Protein AF-A0ABD0NGS5-F1 (afdb_monomer)

Secondary structure (DSSP, 8-state):
--BTTBSSEEEEE-TTPPPPPTT-EEEEEEEEEE--TTTSPPEEEEEEEEEEEEE-SS-EEEEPPPPSTT-EE---

pLDDT: mean 88.87, std 10.64, range [55.91, 98.31]

Radius of gyration: 13.55 Å; Cα contacts (8 Å, |Δi|>4): 158; chains: 1; bounding box: 36×19×32 Å

Structure (mmCIF, N/CA/C/O backbone):
data_AF-A0ABD0NGS5-F1
#
_entry.id   AF-A0ABD0NGS5-F1
#
loop_
_atom_site.group_PDB
_atom_site.id
_atom_site.type_symbol
_atom_site.label_atom_id
_atom_site.label_alt_id
_atom_site.label_comp_id
_atom_site.label_asym_id
_atom_site.label_entity_id
_atom_site.label_seq_id
_atom_site.pdbx_PDB_ins_code
_atom_site.Cartn_x
_atom_site.Cartn_y
_atom_site.Cartn_z
_atom_site.occupancy
_atom_site.B_iso_or_equiv
_atom_site.auth_seq_id
_atom_site.auth_comp_id
_atom_site.auth_asym_id
_atom_site.auth_atom_id
_atom_site.pdbx_PDB_model_num
ATOM 1 N N . MET A 1 1 ? 10.744 -9.859 -10.431 1.00 63.69 1 MET A N 1
ATOM 2 C CA . MET A 1 1 ? 9.778 -8.761 -10.249 1.00 63.69 1 MET A CA 1
ATOM 3 C C . MET A 1 1 ? 8.626 -9.094 -11.159 1.00 63.69 1 MET A C 1
ATOM 5 O O . MET A 1 1 ? 8.904 -9.224 -12.336 1.00 63.69 1 MET A O 1
ATOM 9 N N . ASN A 1 2 ? 7.465 -9.422 -10.599 1.00 77.38 2 ASN A N 1
ATOM 10 C CA . ASN A 1 2 ? 6.171 -9.632 -11.261 1.00 77.38 2 ASN A CA 1
ATOM 11 C C . ASN A 1 2 ? 5.230 -10.113 -10.161 1.00 77.38 2 ASN A C 1
ATOM 13 O O . ASN A 1 2 ? 5.297 -11.266 -9.734 1.00 77.38 2 ASN A O 1
ATOM 17 N N . ARG A 1 3 ? 4.429 -9.205 -9.625 1.00 86.94 3 ARG A N 1
ATOM 18 C CA . ARG A 1 3 ? 3.427 -9.504 -8.600 1.00 86.94 3 ARG A CA 1
ATOM 19 C C . ARG A 1 3 ? 2.197 -8.675 -8.927 1.00 86.94 3 ARG A C 1
ATOM 21 O O . ARG A 1 3 ? 2.326 -7.614 -9.530 1.00 86.94 3 ARG A O 1
ATOM 28 N N . CYS A 1 4 ? 1.021 -9.186 -8.576 1.00 88.94 4 CYS A N 1
ATOM 29 C CA . CYS A 1 4 ? -0.238 -8.452 -8.744 1.00 88.94 4 CYS A CA 1
ATOM 30 C C . CYS A 1 4 ? -0.470 -7.972 -10.193 1.00 88.94 4 CYS A C 1
ATOM 32 O O . CYS A 1 4 ? -1.021 -6.903 -10.418 1.00 88.94 4 CYS A O 1
ATOM 34 N N . GLY A 1 5 ? 0.015 -8.737 -11.182 1.00 89.56 5 GLY A N 1
ATOM 35 C CA . GLY A 1 5 ? -0.144 -8.422 -12.606 1.00 89.56 5 GLY A CA 1
ATOM 36 C C . GLY A 1 5 ? 0.732 -7.286 -13.151 1.00 89.56 5 GLY A C 1
ATOM 37 O O . GLY A 1 5 ? 0.510 -6.862 -14.279 1.00 89.56 5 GLY A O 1
ATOM 38 N N . THR A 1 6 ? 1.729 -6.796 -12.404 1.00 88.88 6 THR A N 1
ATOM 39 C CA . THR A 1 6 ? 2.606 -5.694 -12.842 1.00 88.88 6 THR A CA 1
ATOM 40 C C . THR A 1 6 ? 4.093 -5.979 -12.594 1.00 88.88 6 THR A C 1
ATOM 42 O O . THR A 1 6 ? 4.471 -6.728 -11.687 1.00 88.88 6 THR A O 1
ATOM 45 N N . GLN A 1 7 ? 4.951 -5.338 -13.394 1.00 86.94 7 GLN A N 1
ATOM 46 C CA . GLN A 1 7 ? 6.403 -5.289 -13.189 1.00 86.94 7 GLN A CA 1
ATOM 47 C C . GLN A 1 7 ? 6.808 -4.297 -12.085 1.00 86.94 7 GLN A C 1
ATOM 49 O O . GLN A 1 7 ? 7.918 -4.394 -11.561 1.00 86.94 7 GLN A O 1
ATOM 54 N N . ALA A 1 8 ? 5.906 -3.383 -11.711 1.00 90.06 8 ALA A N 1
ATOM 55 C CA . ALA A 1 8 ? 6.112 -2.348 -10.704 1.00 90.06 8 ALA A CA 1
ATOM 56 C C . ALA A 1 8 ? 5.060 -2.453 -9.582 1.00 90.06 8 ALA A C 1
AT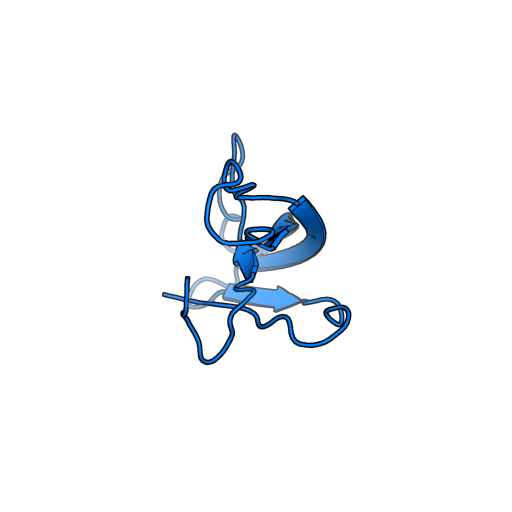OM 58 O O . ALA A 1 8 ? 4.127 -1.643 -9.522 1.00 90.06 8 ALA A O 1
ATOM 59 N N . PRO A 1 9 ? 5.148 -3.484 -8.723 1.00 93.06 9 PRO A N 1
ATOM 60 C CA . PRO A 1 9 ? 4.188 -3.667 -7.647 1.00 93.06 9 PRO A CA 1
ATOM 61 C C . PRO A 1 9 ? 4.339 -2.573 -6.586 1.00 93.06 9 PRO A C 1
ATOM 63 O O . PRO A 1 9 ? 5.453 -2.166 -6.242 1.00 93.06 9 PRO A O 1
ATOM 66 N N . VAL A 1 10 ? 3.204 -2.127 -6.056 1.00 94.69 10 VAL A N 1
ATOM 67 C CA . VAL A 1 10 ? 3.105 -1.103 -5.018 1.00 94.69 10 VAL A CA 1
ATOM 68 C C . VAL A 1 10 ? 2.558 -1.729 -3.740 1.00 94.69 10 VAL A C 1
ATOM 70 O O . VAL A 1 10 ? 1.442 -2.242 -3.729 1.00 94.69 10 VAL A O 1
ATOM 73 N N . TRP A 1 11 ? 3.326 -1.650 -2.656 1.00 93.69 11 TRP A N 1
ATOM 74 C CA . TRP A 1 11 ? 2.994 -2.260 -1.365 1.00 93.69 11 TRP A CA 1
ATOM 75 C C . TRP A 1 11 ? 2.777 -1.209 -0.286 1.00 93.69 11 TRP A C 1
ATOM 77 O O . TRP A 1 11 ? 3.490 -0.206 -0.251 1.00 93.69 11 TRP A O 1
ATOM 87 N N . LEU A 1 12 ? 1.844 -1.451 0.637 1.00 95.12 12 LEU A N 1
ATOM 88 C CA . LEU A 1 12 ? 1.748 -0.655 1.859 1.00 95.12 12 LEU A CA 1
ATOM 89 C C . LEU A 1 12 ? 3.078 -0.728 2.627 1.00 95.12 12 LEU A C 1
ATOM 91 O O . LEU A 1 12 ? 3.586 -1.808 2.914 1.00 95.12 12 LEU A O 1
ATOM 95 N N . SER A 1 13 ? 3.628 0.428 2.985 1.00 92.94 13 SER A N 1
ATOM 96 C CA . SER A 1 13 ? 4.843 0.543 3.781 1.00 92.94 13 SER A CA 1
ATOM 97 C C . SER A 1 13 ? 4.487 0.975 5.195 1.00 92.94 13 SER A C 1
ATOM 99 O O . SER A 1 13 ? 4.073 2.109 5.436 1.00 92.94 13 SER A O 1
ATOM 101 N N . LEU A 1 14 ? 4.660 0.048 6.133 1.00 91.00 14 LEU A N 1
ATOM 102 C CA . LEU A 1 14 ? 4.454 0.312 7.551 1.00 91.00 14 LEU A CA 1
ATOM 103 C C . LEU A 1 14 ? 5.698 0.919 8.213 1.00 91.00 14 LEU A C 1
ATOM 105 O O . LEU A 1 14 ? 5.540 1.768 9.079 1.00 91.00 14 LEU A O 1
ATOM 109 N N . LYS A 1 15 ? 6.919 0.592 7.758 1.00 82.88 15 LYS A N 1
ATOM 110 C CA . LYS A 1 15 ? 8.183 1.007 8.406 1.00 82.88 15 LYS A CA 1
ATOM 111 C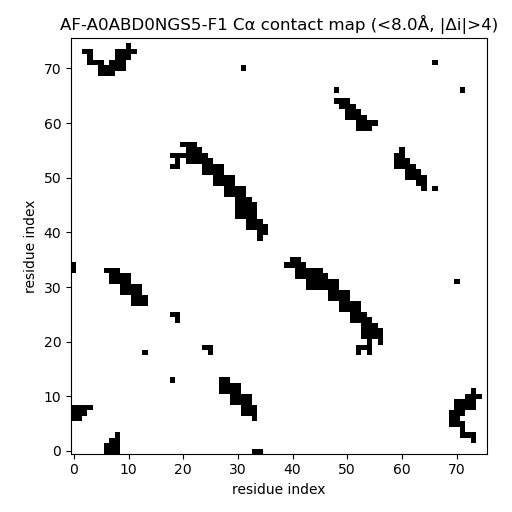 C . LYS A 1 15 ? 8.073 0.878 9.939 1.00 82.88 15 LYS A C 1
ATOM 113 O O . LYS A 1 15 ? 7.794 -0.212 10.419 1.00 82.88 15 LYS A O 1
ATOM 118 N N . ASP A 1 16 ? 8.207 1.985 10.671 1.00 84.31 16 ASP A N 1
ATOM 119 C CA . ASP A 1 16 ? 8.129 2.061 12.138 1.00 84.31 16 ASP A CA 1
ATOM 120 C C . ASP A 1 16 ? 6.707 2.361 12.660 1.00 84.31 16 ASP A C 1
ATOM 122 O O . ASP A 1 16 ? 6.492 2.643 13.837 1.00 84.31 16 ASP A O 1
ATOM 126 N N . SER A 1 17 ? 5.710 2.355 11.776 1.00 88.38 17 SER A N 1
ATOM 127 C CA . SER A 1 17 ? 4.299 2.573 12.083 1.00 88.38 17 SER A CA 1
ATOM 128 C C . SER A 1 17 ? 3.510 1.269 12.079 1.00 88.38 17 SER A C 1
ATOM 130 O O . SER A 1 17 ? 3.721 0.392 11.258 1.00 88.38 17 SER A O 1
ATOM 132 N N . SER A 1 18 ? 2.504 1.174 12.945 1.00 93.81 18 SER A N 1
ATOM 133 C CA . SER A 1 18 ? 1.482 0.125 12.872 1.00 93.81 18 SER A CA 1
ATOM 134 C C . SER A 1 18 ? 0.326 0.510 11.944 1.00 93.81 18 SER A C 1
ATOM 136 O O . SER A 1 18 ? 0.136 1.693 11.628 1.00 93.81 18 SER A O 1
ATOM 138 N N . LEU A 1 19 ? -0.506 -0.476 11.603 1.00 94.88 19 LEU A N 1
ATOM 139 C CA . LEU A 1 19 ? -1.863 -0.236 11.108 1.00 94.88 19 LEU A CA 1
ATOM 140 C C . LEU A 1 19 ? -2.689 0.585 12.129 1.00 94.88 19 LEU A C 1
ATOM 142 O O . LEU A 1 19 ? -2.384 0.545 13.329 1.00 94.88 19 LEU A O 1
ATOM 146 N N . PRO A 1 20 ? -3.701 1.349 11.671 1.00 97.06 20 PRO A N 1
ATOM 147 C CA . PRO A 1 20 ? -4.620 2.071 12.553 1.00 97.06 20 PRO A CA 1
ATOM 148 C C . PRO A 1 20 ? -5.392 1.117 13.467 1.00 97.06 20 PRO A C 1
ATOM 150 O O . PRO A 1 20 ? -5.741 0.003 13.059 1.00 97.06 20 PRO A O 1
ATOM 153 N N . ARG A 1 21 ? -5.698 1.559 14.691 1.00 97.56 21 ARG A N 1
ATOM 154 C CA . ARG A 1 21 ? -6.605 0.826 15.588 1.00 97.56 21 ARG A CA 1
ATOM 155 C C . ARG A 1 21 ? -8.054 0.961 15.105 1.00 97.56 21 ARG A C 1
ATOM 157 O O . ARG A 1 21 ? -8.344 1.893 14.354 1.00 97.56 21 ARG A O 1
ATOM 164 N N . PRO A 1 22 ? -8.977 0.075 15.519 1.00 98.19 22 PRO A N 1
ATOM 165 C CA . PRO A 1 22 ? -10.388 0.198 15.156 1.00 98.19 22 PRO A CA 1
ATOM 166 C C . PRO A 1 22 ? -10.942 1.601 15.440 1.00 98.19 22 PRO A C 1
ATOM 168 O O . PRO A 1 22 ? -10.755 2.141 16.527 1.00 98.19 22 PRO A O 1
ATOM 171 N N . GLY A 1 23 ? -11.600 2.195 14.445 1.00 97.69 23 GLY A N 1
ATOM 172 C CA . GLY A 1 23 ? -12.132 3.559 14.490 1.00 97.69 23 GLY A CA 1
ATOM 173 C C . GLY A 1 23 ? -11.158 4.648 14.027 1.00 97.69 23 GLY A C 1
ATOM 174 O O . GLY A 1 23 ? -11.602 5.755 13.722 1.00 97.69 23 GLY A O 1
ATOM 175 N N . GLU A 1 24 ? -9.862 4.355 13.908 1.00 98.31 24 GLU A N 1
ATOM 176 C CA . GLU A 1 24 ? -8.849 5.337 13.519 1.00 98.31 24 GLU A CA 1
ATOM 177 C C . GLU A 1 24 ? -8.639 5.410 12.000 1.00 98.31 24 GLU A C 1
ATOM 179 O O . GLU A 1 24 ? -8.813 4.439 11.253 1.00 98.31 24 GLU A O 1
ATOM 184 N N . VAL A 1 25 ? -8.186 6.585 11.559 1.00 97.88 25 VAL A N 1
ATOM 185 C CA . VAL A 1 25 ? -7.628 6.823 10.226 1.00 97.88 25 VAL A CA 1
ATOM 186 C C . VAL A 1 25 ? -6.157 7.175 10.388 1.00 97.88 25 VAL A C 1
ATOM 188 O O . VAL A 1 25 ? -5.811 8.034 11.197 1.00 97.88 25 VAL A O 1
ATOM 191 N N . LYS A 1 26 ? -5.288 6.545 9.598 1.00 97.12 26 LYS A N 1
ATOM 192 C CA . LYS A 1 26 ? -3.850 6.804 9.617 1.00 97.12 26 LYS A CA 1
ATOM 193 C C . LYS A 1 26 ? -3.326 7.089 8.217 1.00 97.12 26 LYS A C 1
ATOM 195 O O . LYS A 1 26 ? -3.594 6.339 7.279 1.00 97.12 26 LYS A O 1
ATOM 200 N N . GLN A 1 27 ? -2.566 8.175 8.098 1.00 96.81 27 GLN A N 1
ATOM 201 C CA . GLN A 1 27 ? -1.797 8.476 6.895 1.00 96.81 27 GLN A CA 1
ATOM 202 C C . GLN A 1 27 ? -0.543 7.607 6.881 1.00 96.81 27 GLN A C 1
ATOM 204 O O . GLN A 1 27 ? 0.236 7.606 7.834 1.00 96.81 27 GLN A O 1
ATOM 209 N N . LEU A 1 28 ? -0.379 6.847 5.808 1.00 95.75 28 LEU A N 1
ATOM 210 C CA . LEU A 1 28 ? 0.728 5.931 5.579 1.00 95.75 28 LEU A CA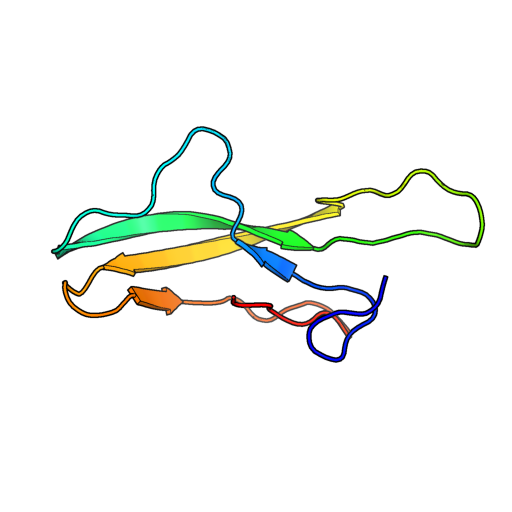 1
ATOM 211 C C . LEU A 1 28 ? 1.315 6.199 4.189 1.00 95.75 28 LEU A C 1
ATOM 213 O O . LEU A 1 28 ? 0.886 7.088 3.452 1.00 95.75 28 LEU A O 1
ATOM 217 N N . SER A 1 29 ? 2.347 5.448 3.829 1.00 94.88 29 SER A N 1
ATOM 218 C CA . SER A 1 29 ? 2.932 5.495 2.492 1.00 94.88 29 SER A CA 1
ATOM 219 C C . SER A 1 29 ? 2.876 4.117 1.866 1.00 94.88 29 SER A C 1
ATOM 221 O O . SER A 1 29 ? 3.089 3.117 2.543 1.00 94.88 29 SER A O 1
ATOM 223 N N . ALA A 1 30 ? 2.634 4.063 0.566 1.00 95.12 30 ALA A N 1
ATOM 224 C CA . ALA A 1 30 ? 2.875 2.889 -0.246 1.00 95.12 30 ALA A CA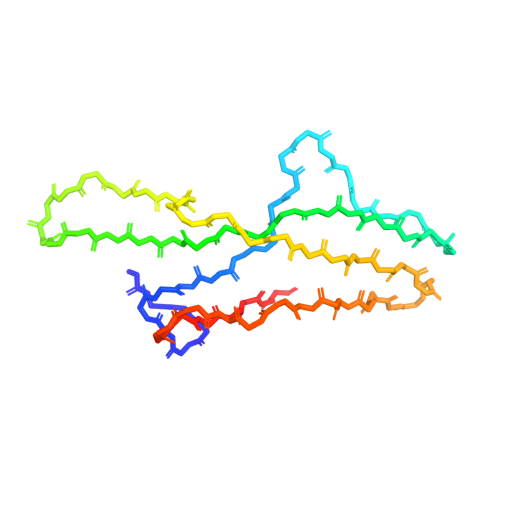 1
ATOM 225 C C . ALA A 1 30 ? 4.180 3.068 -1.034 1.00 95.12 30 ALA A C 1
ATOM 227 O O . ALA A 1 30 ? 4.552 4.186 -1.394 1.00 95.12 30 ALA A O 1
ATOM 228 N N . CYS A 1 31 ? 4.886 1.971 -1.272 1.00 93.31 31 CYS A N 1
ATOM 229 C CA . CYS A 1 31 ? 6.175 1.931 -1.943 1.00 93.31 31 CYS A CA 1
ATOM 230 C C . CYS A 1 31 ? 6.049 1.161 -3.251 1.00 93.31 31 CYS A C 1
ATOM 232 O O . CYS A 1 31 ? 5.679 -0.012 -3.235 1.00 93.31 31 CYS A O 1
ATOM 234 N N . ALA A 1 32 ? 6.397 1.801 -4.364 1.00 92.38 32 ALA A N 1
ATOM 235 C CA . ALA A 1 32 ? 6.581 1.107 -5.629 1.00 92.38 32 ALA A CA 1
ATOM 236 C C . ALA A 1 32 ? 7.982 0.497 -5.686 1.00 92.38 32 ALA A C 1
ATOM 238 O O . ALA A 1 32 ? 8.983 1.202 -5.516 1.00 92.38 32 ALA A O 1
ATOM 239 N N . THR A 1 33 ? 8.052 -0.802 -5.950 1.00 88.56 33 THR A N 1
ATOM 240 C CA . THR A 1 33 ? 9.319 -1.496 -6.172 1.00 88.56 33 THR A CA 1
ATOM 241 C C . THR A 1 33 ? 9.640 -1.519 -7.662 1.00 88.56 33 THR A C 1
ATOM 243 O O . THR A 1 33 ? 8.821 -1.960 -8.469 1.00 88.56 33 THR A O 1
ATOM 246 N N . TRP A 1 34 ? 10.843 -1.080 -8.034 1.00 81.69 34 TRP A N 1
ATOM 247 C CA . TRP A 1 34 ? 11.303 -1.077 -9.424 1.00 81.69 34 TRP A CA 1
ATOM 248 C C . TRP A 1 34 ? 12.755 -1.547 -9.529 1.00 81.69 34 TRP A C 1
ATOM 250 O O . TRP A 1 34 ? 13.556 -1.400 -8.605 1.00 81.69 34 TRP A O 1
ATOM 260 N N . GLN A 1 35 ? 13.099 -2.143 -10.667 1.00 71.44 35 GLN A N 1
ATOM 261 C CA . GLN A 1 35 ? 14.465 -2.545 -10.989 1.00 71.44 35 GLN A CA 1
ATOM 262 C C . GLN A 1 35 ? 14.798 -2.046 -12.392 1.00 71.44 35 GLN A C 1
ATOM 264 O O . GLN A 1 35 ? 14.107 -2.384 -13.351 1.00 71.44 35 GLN A O 1
ATOM 269 N N . PHE A 1 36 ? 15.852 -1.239 -12.505 1.00 66.75 36 PHE A N 1
ATOM 270 C CA . PHE A 1 36 ? 16.314 -0.705 -13.781 1.00 66.75 36 PHE A CA 1
ATOM 271 C C . PHE A 1 36 ? 17.293 -1.685 -14.432 1.00 66.75 36 PHE A C 1
ATOM 273 O O . PHE A 1 36 ? 18.369 -1.917 -13.903 1.00 66.75 36 PHE A O 1
ATOM 280 N N . PHE A 1 37 ? 16.962 -2.215 -15.611 1.00 61.66 37 PHE A N 1
ATOM 281 C CA . PHE A 1 37 ? 17.822 -3.131 -16.377 1.00 61.66 37 PHE A CA 1
ATOM 282 C C . PHE A 1 37 ? 18.244 -4.419 -15.627 1.00 61.66 37 PHE A C 1
ATOM 284 O O . PHE A 1 37 ? 18.133 -4.573 -14.407 1.00 61.66 37 PHE A O 1
ATOM 291 N N . HIS A 1 38 ? 18.726 -5.410 -16.378 1.00 55.91 38 HIS A N 1
ATOM 292 C CA . HIS A 1 38 ? 19.290 -6.624 -15.793 1.00 55.91 38 HIS A CA 1
ATOM 293 C C . HIS A 1 38 ? 20.641 -6.303 -15.137 1.00 55.91 38 HIS A C 1
ATOM 295 O O . HIS A 1 38 ? 21.661 -6.256 -15.812 1.00 55.91 38 HIS A O 1
ATOM 301 N N . GLY A 1 39 ? 20.642 -6.069 -13.820 1.00 56.84 39 GLY A N 1
ATOM 302 C CA . GLY A 1 39 ? 21.870 -5.937 -13.024 1.00 56.84 39 GLY A CA 1
ATOM 303 C C . GLY A 1 39 ? 21.920 -4.763 -12.047 1.00 56.84 39 GLY A C 1
ATOM 304 O O . GLY A 1 39 ? 22.833 -4.735 -11.226 1.00 56.84 39 GLY A O 1
ATOM 305 N N . SER A 1 40 ? 20.962 -3.823 -12.067 1.00 64.25 40 SER A N 1
ATOM 306 C CA . SER A 1 40 ? 20.937 -2.769 -11.042 1.00 64.25 40 SER A CA 1
ATOM 307 C C . SER A 1 40 ? 20.515 -3.317 -9.680 1.00 64.25 40 SER A C 1
ATOM 309 O O . SER A 1 40 ? 19.749 -4.286 -9.575 1.00 64.25 40 SER A O 1
ATOM 311 N N . THR A 1 41 ? 20.953 -2.626 -8.627 1.00 66.88 41 THR A N 1
ATOM 312 C CA . THR A 1 41 ? 20.358 -2.743 -7.297 1.00 66.88 41 THR A CA 1
ATOM 313 C C . THR A 1 41 ? 18.852 -2.496 -7.397 1.00 66.88 41 THR A C 1
ATOM 315 O O . THR A 1 41 ? 18.384 -1.618 -8.128 1.00 66.88 41 THR A O 1
ATOM 318 N N . LYS A 1 42 ? 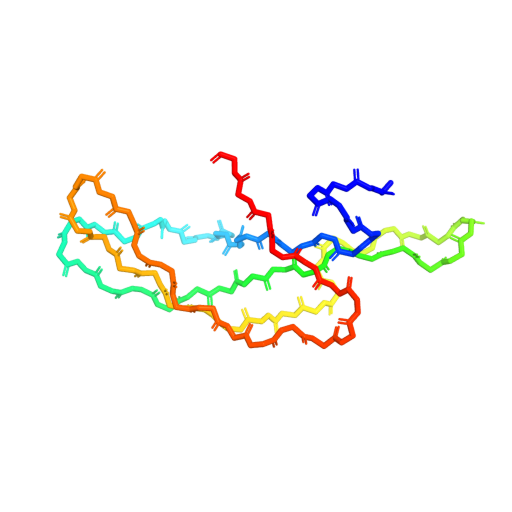18.076 -3.343 -6.717 1.00 70.56 42 LYS A N 1
ATOM 319 C CA . LYS A 1 42 ? 16.621 -3.208 -6.637 1.00 70.56 42 LYS A CA 1
ATOM 320 C C . LYS A 1 42 ? 16.305 -2.103 -5.643 1.00 70.56 42 LYS A C 1
ATOM 322 O O . LYS A 1 42 ? 16.697 -2.222 -4.484 1.00 70.56 42 LYS A O 1
ATOM 327 N N . ASP A 1 43 ? 15.577 -1.079 -6.073 1.00 79.38 43 ASP A N 1
ATOM 328 C CA . ASP A 1 43 ? 14.989 -0.133 -5.133 1.00 79.38 43 ASP A CA 1
ATOM 329 C C . ASP A 1 43 ? 13.580 -0.611 -4.775 1.00 79.38 43 ASP A C 1
ATOM 331 O O . ASP A 1 43 ? 12.650 -0.592 -5.588 1.00 79.38 43 ASP A O 1
ATOM 335 N N . CYS A 1 44 ? 13.436 -1.089 -3.540 1.00 83.56 44 CYS A N 1
ATOM 336 C CA . CYS A 1 44 ? 12.172 -1.591 -3.016 1.00 83.56 44 CYS A CA 1
ATOM 337 C C . CYS A 1 44 ? 11.145 -0.478 -2.744 1.00 83.56 44 CYS A C 1
ATOM 339 O O . CYS A 1 44 ? 9.972 -0.790 -2.538 1.00 83.56 44 CYS A O 1
ATOM 341 N N . CYS A 1 45 ? 11.548 0.797 -2.747 1.00 89.25 45 CYS A N 1
ATOM 342 C CA . CYS A 1 45 ? 10.664 1.936 -2.513 1.00 89.25 45 CYS A CA 1
ATOM 343 C C . CYS A 1 45 ? 11.108 3.172 -3.312 1.00 89.25 45 CYS A C 1
ATOM 345 O O . CYS A 1 45 ? 11.325 4.247 -2.741 1.00 89.25 45 CYS A O 1
ATOM 347 N N . LEU A 1 46 ? 11.210 3.008 -4.634 1.00 87.88 46 LEU A N 1
ATOM 348 C CA . LEU A 1 46 ? 11.625 4.074 -5.544 1.00 87.88 46 LEU A CA 1
ATOM 349 C C . LEU A 1 46 ? 10.619 5.231 -5.536 1.00 87.88 46 LEU A C 1
ATOM 351 O O . LEU A 1 46 ? 10.995 6.397 -5.439 1.00 87.88 46 LEU A O 1
ATOM 355 N N . PHE A 1 47 ? 9.324 4.902 -5.583 1.00 88.88 47 PHE A N 1
ATOM 356 C CA . PHE A 1 47 ? 8.247 5.882 -5.473 1.00 88.88 47 PHE A CA 1
ATOM 357 C C . PHE A 1 47 ? 7.493 5.704 -4.164 1.00 88.88 47 PHE A C 1
ATOM 359 O O . PHE A 1 47 ? 7.073 4.596 -3.823 1.00 88.88 47 PHE A O 1
ATOM 366 N N . ARG A 1 48 ? 7.294 6.818 -3.454 1.00 92.88 48 ARG A N 1
ATOM 367 C CA . ARG A 1 48 ? 6.456 6.897 -2.256 1.00 92.88 48 ARG A CA 1
ATOM 368 C C . ARG A 1 48 ? 5.141 7.553 -2.613 1.00 92.88 48 ARG A C 1
ATOM 370 O O . ARG A 1 48 ? 5.125 8.686 -3.083 1.00 92.88 48 ARG A O 1
ATOM 377 N N . ILE A 1 49 ? 4.058 6.831 -2.377 1.00 94.69 49 ILE A N 1
ATOM 378 C CA . ILE A 1 49 ? 2.710 7.275 -2.703 1.00 94.69 49 ILE A CA 1
ATOM 379 C C . ILE A 1 49 ? 1.949 7.425 -1.383 1.00 94.69 49 ILE A C 1
ATOM 381 O O . ILE A 1 49 ? 1.825 6.435 -0.658 1.00 94.69 49 ILE A O 1
ATOM 385 N N . PRO A 1 50 ? 1.475 8.630 -1.022 1.00 95.88 50 PRO A N 1
ATOM 386 C CA . PRO A 1 50 ? 0.707 8.810 0.203 1.00 95.88 50 PRO A CA 1
ATOM 387 C C . PRO A 1 50 ? -0.616 8.052 0.092 1.00 95.88 50 PRO A C 1
ATOM 389 O O . PRO A 1 50 ? -1.271 8.094 -0.947 1.00 95.88 50 PRO A O 1
ATOM 392 N N . ILE A 1 51 ? -1.004 7.358 1.158 1.00 96.44 51 ILE A N 1
ATOM 393 C CA . ILE A 1 51 ? -2.280 6.644 1.240 1.00 96.44 51 ILE A CA 1
ATOM 394 C C . ILE A 1 51 ? -2.879 6.811 2.631 1.00 96.44 51 ILE A C 1
ATOM 396 O O . ILE A 1 51 ? -2.155 6.935 3.619 1.00 96.44 51 ILE A O 1
ATOM 400 N N . SER A 1 52 ? -4.203 6.771 2.726 1.00 97.25 52 SER A N 1
ATOM 401 C CA . SER A 1 52 ? -4.893 6.774 4.019 1.00 97.25 52 SER A CA 1
ATOM 402 C C . SER A 1 52 ? -5.514 5.412 4.264 1.00 97.25 52 SER A C 1
ATOM 404 O O . SER A 1 52 ? -6.204 4.881 3.395 1.00 97.25 52 SER A O 1
ATOM 406 N N . VAL A 1 53 ? -5.300 4.856 5.451 1.00 97.56 53 VAL A N 1
ATOM 407 C CA . VAL A 1 53 ? -5.938 3.606 5.870 1.00 97.56 53 VAL A CA 1
ATOM 408 C C . VAL A 1 53 ? -6.884 3.915 7.015 1.00 97.56 53 VAL A C 1
ATOM 410 O O . VAL A 1 53 ? -6.494 4.575 7.977 1.00 97.56 53 VAL A O 1
ATOM 413 N N . ARG A 1 54 ? -8.126 3.447 6.919 1.00 98.19 54 ARG A N 1
ATOM 414 C CA . ARG A 1 54 ? -9.104 3.483 8.008 1.00 98.19 54 ARG A CA 1
ATOM 415 C C . ARG A 1 54 ? -9.373 2.068 8.482 1.00 98.19 54 ARG A C 1
ATOM 417 O O . ARG A 1 54 ? -9.618 1.19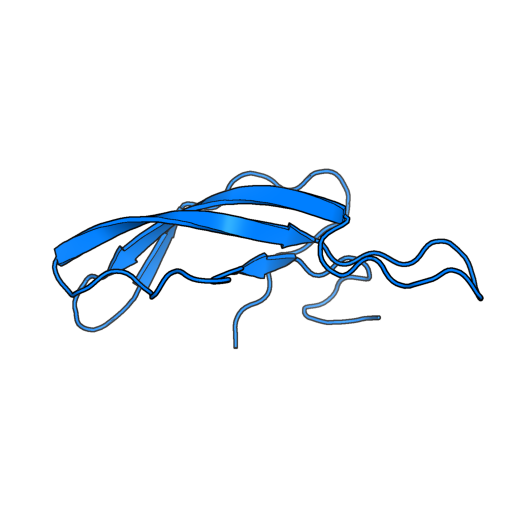3 7.656 1.00 98.19 54 ARG A O 1
ATOM 424 N N . ASN A 1 55 ? -9.376 1.859 9.792 1.00 98.25 55 ASN A N 1
ATOM 425 C CA . ASN A 1 55 ? -9.774 0.582 10.369 1.00 98.25 55 ASN A CA 1
ATOM 426 C C . ASN A 1 55 ? -11.234 0.643 10.829 1.00 98.25 55 ASN A C 1
ATOM 428 O O . ASN A 1 55 ? -11.582 1.420 11.718 1.00 98.25 55 ASN A O 1
ATOM 432 N N . CYS A 1 56 ? -12.090 -0.167 10.207 1.00 98.00 56 CYS A N 1
ATOM 433 C CA . CYS A 1 56 ? -13.518 -0.254 10.512 1.00 98.00 56 CYS A CA 1
ATOM 434 C C . CYS A 1 56 ? -13.850 -1.376 11.518 1.00 98.00 56 CYS A C 1
ATOM 436 O O . CYS A 1 56 ? -15.023 -1.668 11.726 1.00 98.00 56 CYS A O 1
ATOM 438 N N . GLY A 1 57 ? -12.843 -2.004 12.133 1.00 97.25 57 GLY A N 1
ATOM 439 C CA . GLY A 1 57 ? -12.977 -3.159 13.025 1.00 97.25 57 GLY A CA 1
ATOM 440 C C . GLY A 1 57 ? -12.799 -4.468 12.264 1.00 97.25 57 GLY A C 1
ATOM 441 O O . GLY A 1 57 ? -11.766 -5.114 12.393 1.00 97.25 57 GLY A O 1
ATOM 442 N N . GLU A 1 58 ? -13.774 -4.805 11.421 1.00 97.19 58 GLU A N 1
ATOM 443 C CA . GLU A 1 58 ? -13.809 -6.071 10.664 1.00 97.19 58 GLU A CA 1
ATOM 444 C C . GLU A 1 58 ? -12.987 -6.033 9.367 1.00 97.19 58 GLU A C 1
ATOM 446 O O . GLU A 1 58 ? -12.597 -7.062 8.823 1.00 97.19 58 GLU A O 1
ATOM 451 N N . PHE A 1 59 ? -12.737 -4.835 8.838 1.00 96.00 59 PHE A N 1
ATOM 452 C CA . PHE A 1 59 ? -12.004 -4.635 7.593 1.00 96.00 59 PHE A CA 1
ATOM 453 C C . PHE A 1 59 ? -11.271 -3.295 7.587 1.00 96.00 59 PHE A C 1
ATOM 455 O O . PHE A 1 59 ? -11.569 -2.375 8.357 1.00 96.00 59 PHE A O 1
ATOM 462 N N . LEU A 1 60 ? -10.312 -3.180 6.671 1.00 96.88 60 LEU A N 1
ATOM 463 C CA . LEU A 1 60 ? -9.572 -1.954 6.411 1.00 96.88 60 LEU A CA 1
ATOM 464 C C . LEU A 1 60 ? -10.081 -1.309 5.119 1.00 96.88 60 LEU A C 1
ATOM 466 O O . LEU A 1 60 ? -10.259 -1.981 4.105 1.00 96.88 60 LEU A O 1
ATOM 470 N N . LEU A 1 61 ? -10.291 0.006 5.150 1.00 97.19 61 LEU A N 1
ATOM 471 C CA . LEU A 1 61 ? -10.524 0.809 3.953 1.00 97.19 61 LEU A CA 1
ATOM 472 C C . LEU A 1 61 ? -9.239 1.521 3.563 1.00 97.19 61 LEU A C 1
ATOM 474 O O . LEU A 1 61 ? -8.618 2.197 4.385 1.00 97.19 61 LEU A O 1
ATOM 478 N N . TYR A 1 62 ? -8.885 1.403 2.290 1.00 96.81 62 TYR A N 1
ATOM 479 C CA . TYR A 1 62 ? -7.700 2.016 1.714 1.00 96.81 62 TYR A CA 1
ATOM 480 C C . TYR A 1 62 ? -8.122 3.124 0.761 1.00 96.81 62 TYR A C 1
ATOM 482 O O . TYR A 1 62 ? -8.774 2.874 -0.251 1.00 96.81 62 TYR A O 1
ATOM 490 N N . PHE A 1 63 ? -7.728 4.351 1.074 1.00 97.44 63 PHE A N 1
ATOM 491 C CA . PHE A 1 63 ? -7.838 5.469 0.154 1.00 97.44 63 PHE A CA 1
ATOM 492 C C . PHE A 1 63 ? -6.520 5.608 -0.6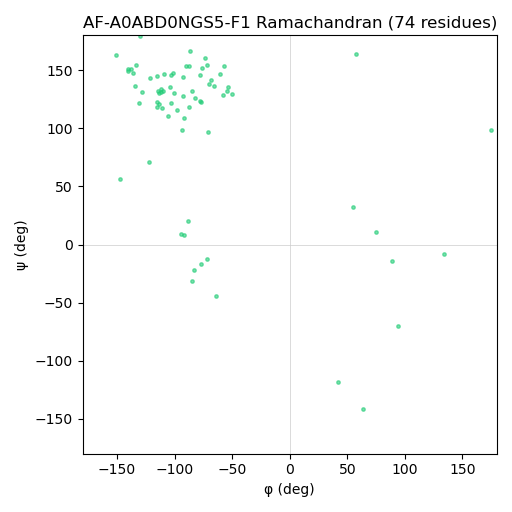06 1.00 97.44 63 PHE A C 1
ATOM 494 O O . PHE A 1 63 ? -5.527 6.127 -0.086 1.00 97.44 63 PHE A O 1
ATOM 501 N N . LEU A 1 64 ? -6.515 5.055 -1.819 1.00 96.50 64 LEU A N 1
ATOM 502 C CA . LEU A 1 64 ? -5.351 4.969 -2.693 1.00 96.50 64 LEU A CA 1
ATOM 503 C C . LEU A 1 64 ? -5.294 6.174 -3.633 1.00 96.50 64 LEU A C 1
ATOM 505 O O . LEU A 1 64 ? -6.323 6.655 -4.106 1.00 96.50 64 LEU A O 1
ATOM 509 N N . GLN A 1 65 ? -4.084 6.640 -3.924 1.00 95.56 65 GLN A N 1
ATOM 510 C CA . GLN A 1 65 ? -3.864 7.640 -4.965 1.00 95.56 65 GLN A CA 1
ATOM 511 C C . GLN A 1 65 ? -3.678 6.949 -6.320 1.00 95.56 65 GLN A C 1
ATOM 513 O O . GLN A 1 65 ? -3.216 5.809 -6.362 1.00 95.56 65 GLN A O 1
ATOM 518 N N . PRO A 1 66 ? -3.992 7.612 -7.442 1.00 92.88 66 PRO A N 1
ATOM 519 C CA . PRO A 1 66 ? -3.641 7.095 -8.756 1.00 92.88 66 PRO A CA 1
ATOM 520 C C . PRO A 1 66 ? -2.141 6.799 -8.840 1.00 92.88 66 PRO A C 1
ATOM 522 O O . PRO A 1 66 ? -1.306 7.626 -8.461 1.00 92.88 66 PRO A O 1
ATOM 525 N N . THR A 1 67 ? -1.791 5.618 -9.338 1.00 90.62 67 THR A N 1
ATOM 526 C CA . THR A 1 67 ? -0.396 5.303 -9.633 1.00 90.62 67 THR A CA 1
ATOM 527 C C . THR A 1 67 ? 0.040 6.003 -10.920 1.00 90.62 67 THR A C 1
ATOM 529 O O . THR A 1 67 ? -0.765 6.286 -11.806 1.00 90.62 67 THR A O 1
ATOM 532 N N . GLN A 1 68 ? 1.334 6.304 -11.037 1.00 83.00 68 GLN A N 1
ATOM 533 C CA . GLN A 1 68 ? 1.894 6.808 -12.292 1.00 83.00 68 GLN A CA 1
ATOM 534 C C . GLN A 1 68 ? 2.249 5.630 -13.212 1.00 83.00 68 GLN A C 1
ATOM 536 O O . GLN A 1 68 ? 2.911 4.681 -12.796 1.00 83.00 68 GLN A O 1
ATOM 541 N N . GLY A 1 69 ? 1.840 5.683 -14.479 1.00 85.81 69 GLY A N 1
ATOM 542 C CA . GLY A 1 69 ? 2.189 4.656 -15.465 1.00 85.81 69 GLY A CA 1
ATOM 543 C C . GLY A 1 69 ? 1.623 3.267 -15.141 1.00 85.81 69 GLY A C 1
ATOM 544 O O . GLY A 1 69 ? 0.494 3.131 -14.687 1.00 85.81 69 GLY A O 1
ATOM 545 N N . CYS A 1 70 ? 2.406 2.217 -15.404 1.00 85.94 70 CYS A N 1
ATOM 546 C CA . CYS A 1 70 ? 1.950 0.819 -15.347 1.00 85.94 70 CYS A CA 1
ATOM 547 C C . CYS A 1 70 ? 2.090 0.164 -13.954 1.00 85.94 70 CYS A C 1
ATOM 549 O O . CYS A 1 70 ? 2.150 -1.064 -13.848 1.00 85.94 70 CYS A O 1
ATOM 551 N N . MET A 1 71 ? 2.201 0.961 -12.887 1.00 91.56 71 MET A N 1
ATOM 552 C CA . MET A 1 71 ? 2.328 0.453 -11.517 1.00 91.56 71 MET A CA 1
ATOM 553 C C . MET A 1 71 ? 0.975 -0.004 -10.968 1.00 91.56 71 MET A C 1
ATOM 555 O O . MET A 1 71 ? -0.054 0.604 -11.257 1.00 91.56 71 MET A O 1
ATOM 559 N N . GLY A 1 72 ? 0.982 -1.043 -10.135 1.00 92.94 72 GLY A N 1
ATOM 560 C CA . GLY A 1 72 ? -0.236 -1.652 -9.596 1.00 92.94 72 GLY A CA 1
ATOM 561 C C . GLY A 1 72 ? -0.139 -1.914 -8.100 1.00 92.94 72 GLY A C 1
ATOM 562 O O . GLY A 1 72 ? 0.888 -2.393 -7.6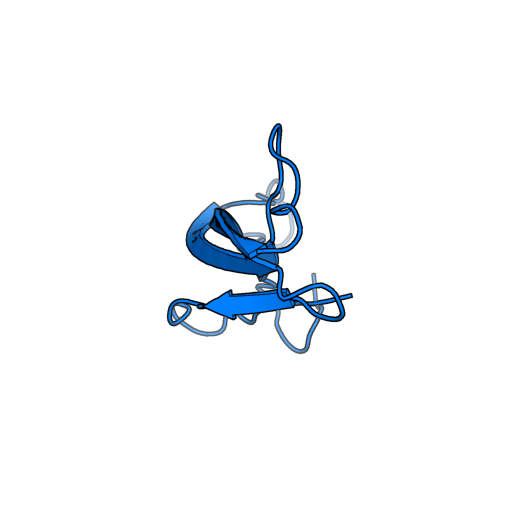20 1.00 92.94 72 GLY A O 1
ATOM 563 N N . TYR A 1 73 ? -1.207 -1.601 -7.367 1.00 95.06 73 TYR A N 1
ATOM 564 C CA . TYR A 1 73 ? -1.304 -1.902 -5.942 1.00 95.06 73 TYR A CA 1
ATOM 565 C C . TYR A 1 73 ? -1.439 -3.400 -5.690 1.00 95.06 73 TYR A C 1
ATOM 567 O O . TYR A 1 73 ? -2.186 -4.101 -6.369 1.00 95.06 73 TYR A O 1
ATOM 575 N N . CYS A 1 74 ? -0.721 -3.858 -4.674 1.00 93.44 74 CYS A N 1
ATOM 576 C CA . CYS A 1 74 ? -0.767 -5.211 -4.161 1.00 93.44 74 CYS A CA 1
ATOM 577 C C . CYS A 1 74 ? -1.440 -5.253 -2.788 1.00 93.44 74 CYS A C 1
ATOM 579 O O . CYS A 1 74 ? -1.275 -4.340 -1.976 1.00 93.44 74 CYS A O 1
ATOM 581 N N . ALA A 1 75 ? -2.137 -6.352 -2.528 1.00 88.50 75 ALA A N 1
ATOM 582 C CA . ALA A 1 75 ? -2.638 -6.743 -1.219 1.00 88.50 75 ALA A CA 1
ATOM 583 C C . ALA A 1 75 ? -2.374 -8.247 -1.033 1.00 88.50 75 ALA A C 1
ATOM 585 O O . ALA A 1 75 ? -2.386 -8.987 -2.021 1.00 88.50 75 ALA A O 1
ATOM 586 N N . GLU A 1 76 ? -2.115 -8.667 0.205 1.00 71.69 76 GLU A N 1
ATOM 587 C CA . GLU A 1 76 ? -2.010 -10.070 0.639 1.00 71.69 76 GLU A CA 1
ATOM 588 C C . GLU A 1 76 ? -3.015 -10.338 1.759 1.00 71.69 76 GLU A C 1
ATOM 590 O O . GLU A 1 76 ? -3.259 -9.399 2.555 1.00 71.69 76 GLU A O 1
#

Sequence (76 aa):
MNRCGTQAPVWLSLKDSSLPRPGEVKQLSACATWQFFHG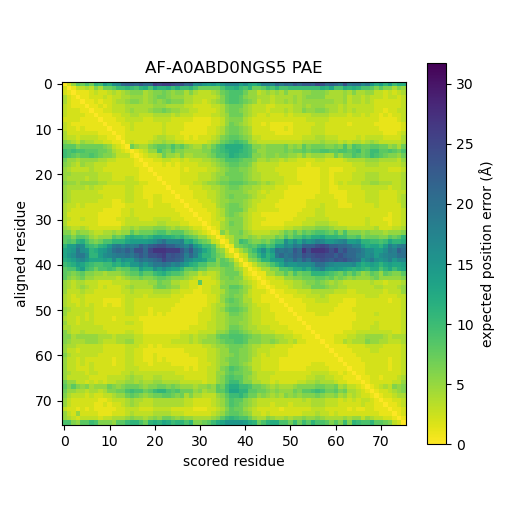STKDCCLFRIPISVRNCGEFLLYFLQPTQGCMGYCAE

Mean predicted aligned error: 4.68 Å

Foldseek 3Di:
DAPPRFQWEKEWDQDVHDADDAADKDKGWIATWHDDDDPDDTDRRPDIFIWIWHHNPVDIDIRGDDDPPRYDYDDD

Organism: Cirrhinus mrigala (NCBI:txid683832)

Solvent-accessible surface area (backbone atoms only — not comparable to full-atom values): 4562 Å² total; per-residue (Å²): 126,72,44,75,93,16,66,27,33,25,36,81,48,49,87,98,48,79,81,51,56,69,78,33,74,36,84,45,37,27,22,28,26,46,65,64,72,98,80,52,77,70,38,69,56,73,43,78,43,67,29,40,38,31,20,73,68,91,51,74,48,74,50,74,63,87,63,74,80,78,41,32,75,50,87,133

InterPro domains:
  IPR050969 Developmental Signaling Modulators [PTHR14949] (1-76)
  IPR057774 UMOD/GP2/OIT3-like, D8C domain [PF23283] (2-75)